Protein AF-A0A2V0RLL7-F1 (afdb_monomer_lite)

Structure (mmCIF, N/CA/C/O backbone):
data_AF-A0A2V0RLL7-F1
#
_entry.id   AF-A0A2V0RLL7-F1
#
loop_
_atom_site.group_PDB
_atom_site.id
_atom_site.type_symbol
_atom_site.label_atom_id
_atom_site.label_alt_id
_atom_site.label_comp_id
_atom_site.label_asym_id
_atom_site.label_entity_id
_atom_site.label_seq_id
_atom_site.pdbx_PDB_ins_code
_atom_site.Cartn_x
_atom_site.Cartn_y
_atom_site.Cartn_z
_atom_site.occupancy
_atom_site.B_iso_or_equiv
_atom_site.auth_seq_id
_atom_site.auth_comp_id
_atom_site.auth_asym_id
_atom_site.auth_atom_id
_atom_site.pdbx_PDB_model_num
ATOM 1 N N . MET A 1 1 ? -3.497 -14.814 11.279 1.00 53.84 1 MET A N 1
ATOM 2 C CA . MET A 1 1 ? -4.290 -13.623 11.667 1.00 53.84 1 MET A CA 1
ATOM 3 C C . MET A 1 1 ? -3.540 -12.375 11.233 1.00 53.84 1 MET A C 1
ATOM 5 O O . MET A 1 1 ? -2.336 -12.323 11.451 1.00 53.84 1 MET A O 1
ATOM 9 N N . THR A 1 2 ? -4.221 -11.408 10.620 1.00 63.06 2 THR A N 1
ATOM 10 C CA . THR A 1 2 ? -3.620 -10.145 10.153 1.00 63.06 2 THR A CA 1
ATOM 11 C C . THR A 1 2 ? -3.316 -9.214 11.330 1.00 63.06 2 THR A C 1
ATOM 13 O O . THR A 1 2 ? -4.153 -9.037 12.217 1.00 63.06 2 THR A O 1
ATOM 16 N N . ASN A 1 3 ? -2.119 -8.620 11.358 1.00 80.31 3 ASN A N 1
ATOM 17 C CA . ASN A 1 3 ? -1.696 -7.689 12.407 1.00 80.31 3 ASN A CA 1
ATOM 18 C C . ASN A 1 3 ? -2.098 -6.240 12.067 1.00 80.31 3 ASN A C 1
ATOM 20 O O . ASN A 1 3 ? -1.246 -5.412 11.755 1.00 80.31 3 ASN A O 1
ATOM 24 N N . PHE A 1 4 ? -3.396 -5.933 12.137 1.00 81.12 4 PHE A N 1
ATOM 25 C CA . PHE A 1 4 ? -3.927 -4.599 11.811 1.00 81.12 4 PHE A CA 1
ATOM 26 C C . PHE A 1 4 ? -3.317 -3.469 12.649 1.00 81.12 4 PHE A C 1
ATOM 28 O O . PHE A 1 4 ? -3.113 -2.369 12.148 1.00 81.12 4 PHE A O 1
ATOM 35 N N . VAL A 1 5 ? -2.976 -3.749 13.911 1.00 83.06 5 VAL A N 1
ATOM 36 C CA . VAL A 1 5 ? -2.358 -2.763 14.809 1.00 83.06 5 VAL A CA 1
ATOM 37 C C . VAL A 1 5 ? -0.981 -2.351 14.294 1.00 83.06 5 VAL A C 1
ATOM 39 O O . VAL A 1 5 ? -0.714 -1.161 14.168 1.00 83.06 5 VAL A O 1
ATOM 42 N N . GLY A 1 6 ? -0.128 -3.328 13.970 1.00 76.44 6 GLY A N 1
ATOM 43 C CA . GLY A 1 6 ? 1.210 -3.053 13.446 1.00 76.44 6 GLY A CA 1
ATOM 44 C C . GLY A 1 6 ? 1.165 -2.317 12.108 1.00 76.44 6 GLY A C 1
ATOM 45 O O . GLY A 1 6 ? 1.865 -1.327 11.942 1.00 76.44 6 GLY A O 1
ATOM 46 N N . LEU A 1 7 ? 0.289 -2.749 11.192 1.00 77.25 7 LEU A N 1
ATOM 47 C CA . LEU A 1 7 ? 0.137 -2.118 9.875 1.00 77.25 7 LEU A CA 1
ATOM 48 C C . LEU A 1 7 ? -0.295 -0.651 9.986 1.00 77.25 7 LEU A C 1
ATOM 50 O O . LEU A 1 7 ? 0.333 0.221 9.389 1.00 77.25 7 LEU A O 1
ATOM 54 N N . PHE A 1 8 ? -1.310 -0.362 10.803 1.00 85.88 8 PHE A N 1
ATOM 55 C CA . PHE A 1 8 ? -1.750 1.008 11.061 1.00 85.88 8 PHE A CA 1
ATOM 56 C C . PHE A 1 8 ? -0.630 1.868 11.667 1.00 85.88 8 PHE A C 1
ATOM 58 O O . PHE A 1 8 ? -0.366 2.969 11.189 1.00 85.88 8 PHE A O 1
ATOM 65 N N . GLN A 1 9 ? 0.085 1.356 12.675 1.00 82.94 9 GLN A N 1
ATOM 66 C CA . GLN A 1 9 ? 1.184 2.089 13.311 1.00 82.94 9 GLN A CA 1
ATOM 67 C C . GLN A 1 9 ? 2.320 2.400 12.332 1.00 82.94 9 GLN A C 1
ATOM 69 O O . GLN A 1 9 ? 2.838 3.518 12.335 1.00 82.94 9 GLN A O 1
ATOM 74 N N . SER A 1 10 ? 2.681 1.447 11.470 1.00 75.06 10 SER A N 1
ATOM 75 C CA . SER A 1 10 ? 3.665 1.665 10.408 1.00 75.06 10 SER A CA 1
ATOM 76 C C . SER A 1 10 ? 3.210 2.750 9.430 1.00 75.06 10 SER A C 1
ATOM 78 O O . SER A 1 10 ? 3.996 3.638 9.110 1.00 75.06 10 SER A O 1
ATOM 80 N N . GLN A 1 11 ? 1.941 2.738 9.011 1.00 75.50 11 GLN A N 1
ATOM 81 C CA . GLN A 1 11 ? 1.378 3.767 8.129 1.00 75.50 11 GLN A CA 1
ATOM 82 C C . GLN A 1 11 ? 1.409 5.158 8.772 1.00 75.50 11 GLN A C 1
ATOM 84 O O . GLN A 1 11 ? 1.848 6.122 8.142 1.00 75.50 11 GLN A O 1
ATOM 89 N N . CYS A 1 12 ? 1.016 5.266 10.042 1.00 82.19 12 CYS A N 1
ATOM 90 C CA . CYS A 1 12 ? 1.095 6.524 10.776 1.00 82.19 12 CYS A CA 1
ATOM 91 C C . CYS A 1 12 ? 2.535 7.025 10.923 1.00 82.19 12 CYS A C 1
ATOM 93 O O . CYS A 1 12 ? 2.778 8.218 10.766 1.00 82.19 12 CYS A O 1
ATOM 95 N N . MET A 1 13 ? 3.495 6.133 11.184 1.00 77.75 13 MET A N 1
ATOM 96 C CA . MET A 1 13 ? 4.908 6.497 11.306 1.00 77.75 13 MET A CA 1
ATOM 97 C C . MET A 1 13 ? 5.474 7.032 9.986 1.00 77.75 13 MET A C 1
ATOM 99 O O . MET A 1 13 ? 6.069 8.107 9.974 1.00 77.75 13 MET A O 1
ATOM 103 N N . LEU A 1 14 ? 5.248 6.319 8.877 1.00 66.31 14 LEU A N 1
ATOM 104 C CA . LEU A 1 14 ? 5.728 6.712 7.548 1.00 66.31 14 LEU A CA 1
ATOM 105 C C . LEU A 1 14 ? 5.193 8.086 7.129 1.00 66.31 14 LEU A C 1
ATOM 107 O O . LEU A 1 14 ? 5.932 8.909 6.595 1.00 66.31 14 LEU A O 1
ATOM 111 N N . LYS A 1 15 ? 3.917 8.348 7.420 1.00 69.50 15 LYS A N 1
ATOM 112 C CA . LYS A 1 15 ? 3.223 9.587 7.040 1.00 69.50 15 LYS A CA 1
ATOM 113 C C . LYS A 1 15 ? 3.299 10.687 8.095 1.00 69.50 15 LYS A C 1
ATOM 115 O O . LYS A 1 15 ? 2.703 11.742 7.909 1.00 69.50 15 LYS A O 1
ATOM 120 N N . LYS A 1 16 ? 4.007 10.450 9.206 1.00 80.00 16 LYS A N 1
ATOM 121 C CA . LYS A 1 16 ? 4.083 11.364 10.359 1.00 80.00 16 LYS A CA 1
ATOM 122 C C . LYS A 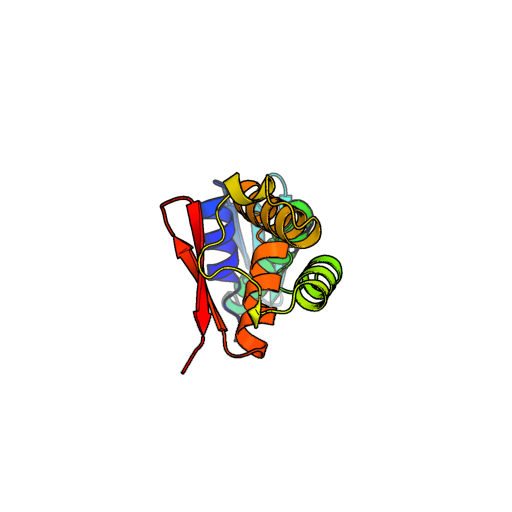1 16 ? 2.697 11.772 10.891 1.00 80.00 16 LYS A C 1
ATOM 124 O O . LYS A 1 16 ? 2.496 12.900 11.332 1.00 80.00 16 LYS A O 1
ATOM 129 N N . ILE A 1 17 ? 1.741 10.843 10.865 1.00 84.25 17 ILE A N 1
ATOM 130 C CA . ILE A 1 17 ? 0.379 11.045 11.366 1.00 84.25 17 ILE A CA 1
ATOM 131 C C . ILE A 1 17 ? 0.360 10.762 12.868 1.00 84.25 17 ILE A C 1
ATOM 133 O O . ILE A 1 17 ? 0.594 9.633 13.316 1.00 84.25 17 ILE A O 1
ATOM 137 N N . ALA A 1 18 ? 0.034 11.787 13.651 1.00 88.94 18 ALA A N 1
ATOM 138 C CA . ALA A 1 18 ? -0.277 11.612 15.060 1.00 88.94 18 ALA A CA 1
ATOM 139 C C . ALA A 1 18 ? -1.591 10.835 15.207 1.00 88.94 18 ALA A C 1
ATOM 141 O O . ALA A 1 18 ? -2.567 11.103 14.503 1.00 88.94 18 ALA A O 1
ATOM 142 N N . HIS A 1 19 ? -1.611 9.878 16.131 1.00 93.25 19 HIS A N 1
ATOM 143 C CA . HIS A 1 19 ? -2.804 9.103 16.441 1.00 93.25 19 HIS A CA 1
ATOM 144 C C . HIS A 1 19 ? -2.942 8.887 17.946 1.00 93.25 19 HIS A C 1
ATOM 146 O O . HIS A 1 19 ? -1.950 8.824 18.677 1.00 93.25 19 HIS A O 1
ATOM 152 N N . LYS A 1 20 ? -4.182 8.749 18.411 1.00 95.50 20 LYS A N 1
ATOM 153 C CA . LYS A 1 20 ? -4.520 8.496 19.811 1.00 95.50 20 LYS A CA 1
ATOM 154 C C . LYS A 1 20 ? -5.626 7.457 19.883 1.00 95.50 20 LYS A C 1
ATOM 156 O O . LYS A 1 20 ? -6.564 7.503 19.102 1.00 95.50 20 LYS A O 1
ATOM 161 N N . ILE A 1 21 ? -5.520 6.531 20.832 1.00 95.50 21 ILE A N 1
ATOM 162 C CA . ILE A 1 21 ? -6.573 5.556 21.114 1.00 95.50 21 ILE A CA 1
ATOM 163 C C . ILE A 1 21 ? -7.075 5.705 22.544 1.00 95.50 21 ILE A C 1
ATOM 165 O O . ILE A 1 21 ? -6.284 5.820 23.482 1.00 95.50 21 ILE A O 1
ATOM 169 N N . ILE A 1 22 ? -8.393 5.672 22.704 1.00 96.50 22 ILE A N 1
ATOM 170 C CA . ILE A 1 22 ? -9.098 5.739 23.982 1.00 96.50 22 ILE A CA 1
ATOM 171 C C . ILE A 1 22 ? -9.967 4.487 24.108 1.00 96.50 22 ILE A C 1
ATOM 173 O O . ILE A 1 22 ? -10.476 3.972 23.113 1.00 96.50 22 ILE A O 1
ATOM 177 N N . TYR A 1 23 ? -10.098 3.973 25.330 1.00 96.50 23 TYR A N 1
ATOM 178 C CA . TYR A 1 23 ? -10.944 2.823 25.628 1.00 96.50 23 TYR A CA 1
ATOM 179 C C . TYR A 1 23 ? -11.970 3.192 26.684 1.00 96.50 23 TYR A C 1
ATOM 181 O O . TYR A 1 23 ? -11.611 3.745 27.721 1.00 96.50 23 TYR A O 1
ATOM 189 N N . GLU A 1 24 ? -13.208 2.796 26.444 1.00 96.12 24 GLU A N 1
ATOM 190 C CA . GLU A 1 24 ? -14.339 2.997 27.342 1.00 96.12 24 GLU A CA 1
ATOM 191 C C . GLU A 1 24 ? -14.995 1.639 27.608 1.00 96.12 24 GLU A C 1
ATOM 193 O O . GLU A 1 24 ? -15.096 0.798 26.710 1.00 96.12 24 GLU A O 1
ATOM 198 N N . GLN A 1 25 ? -15.406 1.393 28.851 1.00 94.69 25 GLN A N 1
ATOM 199 C CA . GLN A 1 25 ? -16.171 0.197 29.195 1.00 94.69 25 GLN A CA 1
ATOM 200 C C . GLN A 1 25 ? -17.653 0.462 28.916 1.00 94.69 25 GLN A C 1
ATOM 202 O O . GLN A 1 25 ? -18.192 1.479 29.347 1.00 94.69 25 GLN A O 1
ATOM 207 N N . THR A 1 26 ? -18.303 -0.442 28.190 1.00 93.12 26 THR A N 1
ATOM 208 C CA . THR A 1 26 ? -19.733 -0.368 27.862 1.00 93.12 26 THR A CA 1
ATOM 209 C C . THR A 1 26 ? -20.500 -1.458 28.609 1.00 93.12 26 THR A C 1
ATOM 211 O O . THR A 1 26 ? -19.905 -2.361 29.197 1.00 93.12 26 THR A O 1
ATOM 214 N N . ALA A 1 27 ? -21.835 -1.407 28.573 1.00 89.06 27 ALA A N 1
ATOM 215 C CA . ALA A 1 27 ? -22.688 -2.398 29.239 1.00 89.06 27 ALA A CA 1
ATOM 216 C C . ALA A 1 27 ? -22.436 -3.846 28.768 1.00 89.06 27 ALA A C 1
ATOM 218 O O . ALA A 1 27 ? -22.685 -4.790 29.511 1.00 89.06 27 ALA A O 1
ATOM 219 N N . VAL A 1 28 ? -21.933 -4.019 27.541 1.00 86.94 28 VAL A N 1
ATOM 220 C CA . VAL A 1 28 ? -21.747 -5.322 26.881 1.00 86.9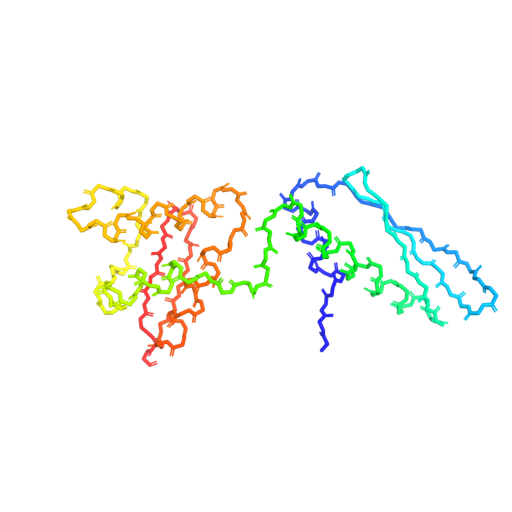4 28 VAL A CA 1
ATOM 221 C C . VAL A 1 28 ? -20.286 -5.619 26.512 1.00 86.94 28 VAL A C 1
ATOM 223 O O . VAL A 1 28 ? -20.004 -6.641 25.886 1.00 86.94 28 VAL A O 1
ATOM 226 N N . GLY A 1 29 ? -19.337 -4.753 26.888 1.00 93.69 29 GLY A N 1
ATOM 227 C CA . GLY A 1 29 ? -17.924 -4.952 26.569 1.00 93.69 29 GLY A CA 1
ATOM 228 C C . GLY A 1 29 ? -17.080 -3.681 26.628 1.00 93.69 29 GLY A C 1
ATOM 229 O O . GLY A 1 29 ? -17.060 -2.967 27.628 1.00 93.69 29 GLY A O 1
ATOM 230 N N . PHE A 1 30 ? -16.325 -3.435 25.559 1.00 96.69 30 PHE A N 1
ATOM 231 C CA . PHE A 1 30 ? -15.399 -2.316 25.423 1.00 96.69 30 PHE A CA 1
ATOM 232 C C . PHE A 1 30 ? -15.606 -1.607 24.090 1.00 96.69 30 PHE A C 1
ATOM 234 O O . PHE A 1 30 ? -15.672 -2.251 23.040 1.00 96.69 30 PHE A O 1
ATOM 241 N N . LYS A 1 31 ? -15.599 -0.277 24.134 1.00 97.00 31 LYS A N 1
ATOM 242 C CA . LYS A 1 31 ? -15.486 0.596 22.970 1.00 97.00 31 LYS A CA 1
ATOM 243 C C . LYS A 1 31 ? -14.053 1.100 22.867 1.00 97.00 31 LYS A C 1
ATOM 245 O O . LYS A 1 31 ? -13.469 1.538 23.857 1.00 97.00 31 LYS A O 1
ATOM 250 N N . ALA A 1 32 ? -13.473 1.012 21.679 1.00 97.69 32 ALA A N 1
ATOM 251 C CA . ALA A 1 32 ? -12.198 1.633 21.359 1.00 97.69 32 ALA A CA 1
ATOM 252 C C . ALA A 1 32 ? -12.441 2.747 20.341 1.00 97.69 32 ALA A C 1
ATOM 254 O O . ALA A 1 32 ? -13.044 2.489 19.301 1.00 97.69 32 ALA A O 1
ATOM 255 N N . THR A 1 33 ? -11.954 3.948 20.633 1.00 97.56 33 THR A N 1
ATOM 256 C CA . THR A 1 33 ? -12.030 5.124 19.758 1.00 97.56 33 THR A CA 1
ATOM 257 C C . THR A 1 33 ? -10.617 5.508 19.350 1.00 97.56 33 THR A C 1
ATOM 259 O O . THR A 1 33 ? -9.745 5.605 20.213 1.00 97.56 33 THR A O 1
ATOM 262 N N . LEU A 1 34 ? -10.370 5.678 18.055 1.00 97.00 34 LEU A N 1
ATOM 263 C CA . LEU A 1 34 ? -9.065 5.998 17.494 1.00 97.00 34 LEU A CA 1
ATOM 264 C C . LEU A 1 34 ? -9.152 7.281 16.663 1.00 97.00 34 LEU A C 1
ATOM 266 O O . LEU A 1 34 ? -9.854 7.328 15.654 1.00 97.00 34 LEU A O 1
ATOM 270 N N . ASP A 1 35 ? -8.422 8.298 17.113 1.00 95.12 35 ASP A N 1
ATOM 271 C CA . ASP A 1 35 ? -8.292 9.605 16.476 1.00 95.12 35 ASP A CA 1
ATOM 272 C C . ASP A 1 35 ? -6.989 9.652 15.678 1.00 95.12 35 ASP A C 1
ATOM 274 O O . ASP A 1 35 ? -5.929 9.315 16.213 1.00 95.12 35 ASP A O 1
ATOM 278 N N . PHE A 1 36 ? -7.040 10.065 14.415 1.00 91.62 36 PHE A N 1
ATOM 279 C CA . PHE A 1 36 ? -5.873 10.196 13.538 1.00 91.62 36 PHE A CA 1
ATOM 280 C C . PHE A 1 36 ? -6.202 11.115 12.360 1.00 91.62 36 PHE A C 1
ATOM 282 O O . PHE A 1 36 ? -7.315 11.076 11.861 1.00 91.62 36 PHE A O 1
ATOM 289 N N . ASN A 1 37 ? -5.250 11.926 11.887 1.00 84.00 37 ASN A N 1
ATOM 290 C CA . ASN A 1 37 ? -5.412 12.741 10.667 1.00 84.00 37 ASN A CA 1
ATOM 291 C C . ASN A 1 37 ? -6.725 13.567 10.596 1.00 84.00 37 ASN A C 1
ATOM 293 O O . ASN A 1 37 ? -7.386 13.601 9.564 1.00 84.00 37 ASN A O 1
ATOM 297 N N . SER A 1 38 ? -7.138 14.194 11.705 1.00 84.00 38 SER A N 1
ATOM 298 C CA . SER A 1 38 ? -8.430 14.907 11.829 1.00 84.00 38 SER A CA 1
ATOM 299 C C . SER A 1 38 ? -9.683 14.032 11.644 1.00 84.00 38 SER A C 1
ATOM 301 O O . SER A 1 38 ? -10.780 14.550 11.447 1.00 84.00 38 SER A O 1
ATOM 303 N N . GLN A 1 39 ? -9.533 12.714 11.745 1.00 86.50 39 GLN A N 1
ATOM 304 C CA . GLN A 1 39 ? -10.599 11.723 11.711 1.00 86.50 39 GLN A CA 1
ATOM 305 C C . GLN A 1 39 ? -10.730 11.013 13.047 1.00 86.50 39 GLN A C 1
ATOM 307 O O . GLN A 1 39 ? -9.780 10.918 13.827 1.00 86.50 39 GLN A O 1
ATOM 312 N N . GLN A 1 40 ? -11.914 10.452 13.261 1.00 93.88 40 GLN A N 1
ATOM 313 C CA . GLN A 1 40 ? -12.214 9.607 14.399 1.00 93.88 40 GLN A CA 1
ATOM 314 C C . GLN A 1 40 ? -12.976 8.376 13.920 1.00 93.88 40 GLN A C 1
ATOM 316 O O . GLN A 1 40 ? -13.973 8.484 13.207 1.00 93.88 40 GLN A O 1
ATOM 321 N N . VAL A 1 41 ? -12.534 7.202 14.359 1.00 95.69 41 VAL A N 1
ATOM 322 C CA . VAL A 1 41 ? -13.271 5.945 14.192 1.00 95.69 41 VAL A CA 1
ATOM 323 C C . VAL A 1 41 ? -13.423 5.240 15.519 1.00 95.69 41 VAL A C 1
ATOM 325 O O . VAL A 1 41 ? -12.607 5.398 16.424 1.00 95.69 41 VAL A O 1
ATOM 328 N N . TRP A 1 42 ? -14.457 4.420 15.636 1.00 96.69 42 TRP A N 1
ATOM 329 C CA . TRP A 1 42 ? -14.695 3.643 16.840 1.00 96.69 42 TRP A CA 1
ATOM 330 C C . TRP A 1 42 ? -15.193 2.241 16.507 1.00 96.69 42 TRP A C 1
ATOM 332 O O . TRP A 1 42 ? -15.777 2.001 15.452 1.00 96.69 42 TRP A O 1
ATOM 342 N N . ALA A 1 43 ? -14.935 1.301 17.412 1.00 96.75 43 ALA A N 1
ATOM 343 C CA . ALA A 1 43 ? -15.443 -0.061 17.323 1.00 96.75 43 ALA A CA 1
ATOM 344 C C . ALA A 1 43 ? -15.723 -0.643 18.708 1.00 96.75 43 ALA A C 1
ATOM 346 O O . ALA A 1 43 ? -15.001 -0.368 19.669 1.00 96.75 43 ALA A O 1
ATOM 347 N N . GLU A 1 44 ? -16.732 -1.510 18.782 1.00 96.31 44 GLU A N 1
ATOM 348 C CA . GLU A 1 44 ? -17.117 -2.212 20.005 1.00 96.31 44 GLU A CA 1
ATOM 349 C C . GLU A 1 44 ? -16.876 -3.725 19.904 1.00 96.31 44 GLU A C 1
ATOM 351 O O . GLU A 1 44 ? -17.001 -4.352 18.840 1.00 96.31 44 GLU A O 1
ATOM 356 N N . ALA A 1 45 ? -16.501 -4.326 21.033 1.00 95.75 45 ALA A N 1
ATOM 357 C CA . ALA A 1 45 ? -16.385 -5.772 21.182 1.00 95.75 45 ALA A CA 1
ATOM 358 C C . ALA A 1 45 ? -16.500 -6.204 22.648 1.00 95.75 45 ALA A C 1
ATOM 360 O O . ALA A 1 45 ? -16.284 -5.411 23.560 1.00 95.75 45 ALA A O 1
ATOM 361 N N . SER A 1 46 ? -16.739 -7.495 22.875 1.00 94.75 46 SER A N 1
ATOM 362 C CA . SER A 1 46 ? -16.795 -8.095 24.216 1.00 94.75 46 SER A CA 1
ATOM 363 C C . SER A 1 46 ? -15.460 -8.027 24.969 1.00 94.75 46 SER A C 1
ATOM 365 O O . SER A 1 46 ? -15.436 -8.049 26.196 1.00 94.75 46 SER A O 1
ATOM 367 N N . THR A 1 47 ? -14.333 -7.914 24.256 1.00 95.06 47 THR A N 1
ATOM 368 C CA . THR A 1 47 ? -12.998 -7.809 24.859 1.00 95.06 47 THR A CA 1
ATOM 369 C C . THR A 1 47 ? -12.247 -6.574 24.373 1.00 95.06 47 THR A C 1
ATOM 371 O O . THR A 1 47 ? -12.294 -6.209 23.196 1.00 95.06 47 THR A O 1
ATOM 374 N N . LYS A 1 48 ? -11.448 -5.974 25.265 1.00 93.94 48 LYS A N 1
ATOM 375 C CA . LYS A 1 48 ? -10.578 -4.831 24.939 1.00 93.94 48 LYS A CA 1
ATOM 376 C C . LYS A 1 48 ? -9.627 -5.131 23.774 1.00 93.94 48 LYS A C 1
ATOM 378 O O . LYS A 1 48 ? -9.375 -4.268 22.934 1.00 93.94 48 LYS A O 1
ATOM 383 N N . ARG A 1 49 ? -9.115 -6.367 23.698 1.00 93.50 49 ARG A N 1
ATOM 384 C CA . ARG A 1 49 ? -8.230 -6.828 22.615 1.00 93.50 49 ARG A CA 1
ATOM 385 C C . ARG A 1 49 ? -8.938 -6.814 21.263 1.00 93.50 49 ARG A C 1
ATOM 387 O O . ARG A 1 49 ? -8.338 -6.417 20.266 1.00 93.50 49 ARG A O 1
ATOM 394 N N . GLU A 1 50 ? -10.190 -7.248 21.220 1.00 93.50 50 GLU A N 1
ATOM 395 C CA . GLU A 1 50 ? -10.952 -7.305 19.979 1.00 93.50 50 GLU A CA 1
ATOM 396 C C . GLU A 1 50 ? -11.451 -5.927 19.538 1.00 93.50 50 GLU A C 1
ATOM 398 O O . GLU A 1 50 ? -11.339 -5.606 18.356 1.00 93.50 50 GLU A O 1
ATOM 403 N N . ALA A 1 51 ? -11.874 -5.077 20.479 1.00 95.12 51 ALA A N 1
ATOM 404 C CA . ALA A 1 51 ? -12.214 -3.682 20.197 1.00 95.12 51 ALA A CA 1
ATOM 405 C C . ALA A 1 51 ? -11.003 -2.942 19.604 1.00 95.12 51 ALA A C 1
ATOM 407 O O . ALA A 1 51 ? -11.115 -2.291 18.566 1.00 95.12 51 ALA A O 1
ATOM 408 N N . LYS A 1 52 ? -9.807 -3.150 20.186 1.00 95.19 52 LYS A N 1
ATOM 409 C CA . LYS A 1 52 ? -8.540 -2.644 19.634 1.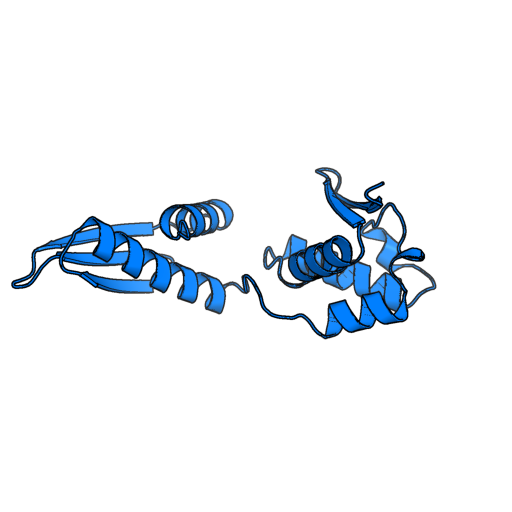00 95.19 52 LYS A CA 1
ATOM 410 C C . LYS A 1 52 ? -8.310 -3.128 18.203 1.00 95.19 52 LYS A C 1
ATOM 412 O O . LYS A 1 52 ? -7.955 -2.325 17.347 1.00 95.19 52 LYS A O 1
ATOM 417 N N . ARG A 1 53 ? -8.468 -4.429 17.937 1.00 93.50 53 ARG A N 1
ATOM 418 C CA . ARG A 1 53 ? -8.249 -4.991 16.595 1.00 93.50 53 ARG A CA 1
ATOM 419 C C . ARG A 1 53 ? -9.188 -4.345 15.572 1.00 93.50 53 ARG A C 1
ATOM 421 O O . ARG A 1 53 ? -8.703 -3.858 14.560 1.00 93.50 53 ARG A O 1
ATOM 428 N N . LYS A 1 54 ? -10.492 -4.313 15.867 1.00 94.38 54 LYS A N 1
ATOM 429 C CA . LYS A 1 54 ? -11.527 -3.784 14.966 1.00 94.38 54 LYS A CA 1
ATOM 430 C C . LYS A 1 54 ? -11.351 -2.293 14.679 1.00 94.38 54 LYS A C 1
ATOM 432 O O . LYS A 1 54 ? -11.461 -1.885 13.531 1.00 94.38 54 LYS A O 1
ATOM 437 N N . VAL A 1 55 ? -11.030 -1.479 15.689 1.00 96.19 55 VAL A N 1
ATOM 438 C CA . VAL A 1 55 ? -10.849 -0.035 15.462 1.00 96.19 55 VAL A CA 1
ATOM 439 C C . VAL A 1 55 ? -9.628 0.257 14.581 1.00 96.19 55 VAL A C 1
ATOM 441 O O . VAL A 1 55 ? -9.696 1.132 13.727 1.00 96.19 55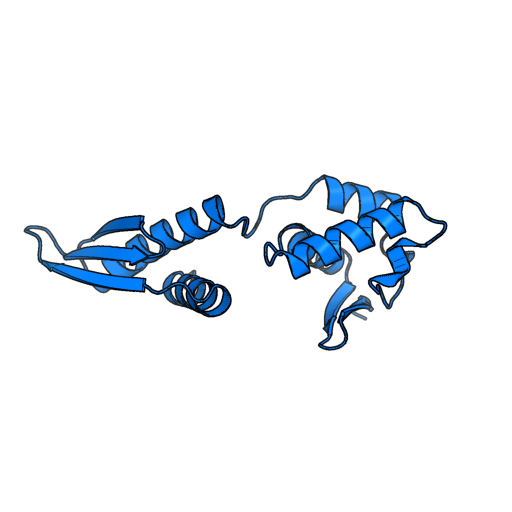 VAL A O 1
ATOM 444 N N . HIS A 1 56 ? -8.536 -0.510 14.718 1.00 93.06 56 HIS A N 1
ATOM 445 C CA . HIS A 1 56 ? -7.363 -0.364 13.844 1.00 93.06 56 HIS A CA 1
ATOM 446 C C . HIS A 1 56 ? -7.630 -0.871 12.427 1.00 93.06 56 HIS A C 1
ATOM 448 O O . HIS A 1 56 ? -7.082 -0.320 11.484 1.00 93.06 56 HIS A O 1
ATOM 454 N N . GLU A 1 57 ? -8.459 -1.901 12.265 1.00 90.69 57 GLU A N 1
ATOM 455 C CA . GLU A 1 57 ? -8.907 -2.369 10.951 1.00 90.69 57 GLU A CA 1
ATOM 456 C C . GLU A 1 57 ? -9.707 -1.281 10.217 1.00 90.69 57 GLU A C 1
ATOM 458 O O . GLU A 1 57 ? -9.389 -0.964 9.073 1.00 90.69 57 GLU A O 1
ATOM 463 N N . LEU A 1 58 ? -10.664 -0.635 10.898 1.00 90.94 58 LEU A N 1
ATOM 464 C CA . LEU A 1 58 ? -11.428 0.493 10.346 1.00 90.94 58 LEU A CA 1
ATOM 465 C C . LEU A 1 58 ? -10.537 1.702 10.031 1.00 90.94 58 LEU A C 1
ATOM 467 O O . LEU A 1 58 ? -10.633 2.277 8.950 1.00 90.94 58 LEU A O 1
ATOM 471 N N . ALA A 1 59 ? -9.647 2.070 10.954 1.00 90.25 59 ALA A N 1
ATOM 472 C CA . ALA A 1 59 ? -8.731 3.191 10.763 1.00 90.25 59 ALA A CA 1
ATOM 473 C C . ALA A 1 59 ? -7.755 2.948 9.608 1.00 90.25 59 ALA A C 1
ATOM 475 O O . ALA A 1 59 ? -7.479 3.848 8.818 1.00 90.25 59 ALA A O 1
ATOM 476 N N . LEU A 1 60 ? -7.251 1.716 9.488 1.00 83.00 60 LEU A N 1
ATOM 477 C CA . LEU A 1 60 ? -6.401 1.321 8.376 1.00 83.00 60 LEU A CA 1
ATOM 478 C C . LEU A 1 60 ? -7.175 1.403 7.062 1.00 83.00 60 LEU A C 1
ATOM 480 O O . LEU A 1 60 ? -6.646 1.971 6.121 1.00 83.00 60 LEU A O 1
ATOM 484 N N . ALA A 1 61 ? -8.417 0.916 7.000 1.00 81.31 61 ALA A N 1
ATOM 485 C CA . ALA A 1 61 ? -9.243 1.016 5.796 1.00 81.31 61 ALA A CA 1
ATOM 486 C C . ALA A 1 61 ? -9.463 2.476 5.352 1.00 81.31 61 ALA A C 1
ATOM 488 O O . ALA A 1 61 ? -9.400 2.769 4.160 1.00 81.31 61 ALA A O 1
ATOM 489 N N . LEU A 1 62 ? -9.655 3.404 6.294 1.00 80.75 62 LEU A N 1
ATOM 490 C CA . LEU A 1 62 ? -9.760 4.834 5.986 1.00 80.75 62 LEU A CA 1
ATOM 491 C C . LEU A 1 62 ? -8.436 5.438 5.516 1.00 80.75 62 LEU A C 1
ATOM 493 O O . LEU A 1 62 ? -8.415 6.106 4.486 1.00 80.75 62 LEU A O 1
ATOM 497 N N . LEU A 1 63 ? -7.320 5.150 6.196 1.00 74.00 63 LEU A N 1
ATOM 498 C CA . LEU A 1 63 ? -5.996 5.572 5.725 1.00 74.00 63 LEU A CA 1
ATOM 499 C C . LEU A 1 63 ? -5.715 5.033 4.320 1.00 74.00 63 LEU A C 1
ATOM 501 O O . LEU A 1 63 ? -5.239 5.764 3.458 1.00 74.00 63 LEU A O 1
ATOM 505 N N . VAL A 1 64 ? -6.030 3.766 4.076 1.00 63.66 64 VAL A N 1
ATOM 506 C CA . VAL A 1 64 ? -5.895 3.101 2.778 1.00 63.66 64 VAL A CA 1
ATOM 507 C C . VAL A 1 64 ? -6.697 3.837 1.699 1.00 63.66 64 VAL A C 1
ATOM 509 O O . VAL A 1 64 ? -6.149 4.088 0.623 1.00 63.66 64 VAL A O 1
ATOM 512 N N . ASN A 1 65 ? -7.930 4.252 2.008 1.00 55.53 65 ASN A N 1
ATOM 513 C CA . ASN A 1 65 ? -8.826 4.944 1.078 1.00 55.53 65 ASN A CA 1
ATOM 514 C C . ASN A 1 65 ? -8.476 6.426 0.845 1.00 55.53 65 ASN A C 1
ATOM 516 O O . ASN A 1 65 ? -8.643 6.905 -0.271 1.00 55.53 65 ASN A O 1
ATOM 520 N N . GLU A 1 66 ? -7.965 7.153 1.843 1.00 48.94 66 GLU A N 1
ATOM 521 C CA . GLU A 1 66 ? -7.635 8.586 1.709 1.00 48.94 66 GLU A CA 1
ATOM 522 C C . GLU A 1 66 ? -6.205 8.871 1.249 1.00 48.94 66 GLU A C 1
ATOM 524 O O . GLU A 1 66 ? -5.920 9.956 0.751 1.00 48.94 66 GLU A O 1
ATOM 529 N N . SER A 1 67 ? -5.287 7.915 1.409 1.00 45.72 67 SER A N 1
ATOM 530 C CA . SER A 1 67 ? -3.868 8.115 1.080 1.00 45.72 67 SER A CA 1
ATOM 531 C C . SER A 1 67 ? -3.316 7.124 0.054 1.00 45.72 67 SER A C 1
ATOM 533 O O . SER A 1 67 ? -2.102 6.997 -0.086 1.00 45.72 67 SER A O 1
ATOM 535 N N . GLY A 1 68 ? -4.198 6.446 -0.690 1.00 40.19 68 GLY A N 1
ATOM 536 C CA . GLY A 1 68 ? -3.829 5.677 -1.882 1.00 40.19 68 GLY A CA 1
ATOM 537 C C . GLY A 1 68 ? -3.020 4.412 -1.603 1.00 40.19 68 GLY A C 1
ATOM 538 O O . GLY A 1 68 ? -2.266 3.971 -2.465 1.00 40.19 68 GLY A O 1
ATOM 539 N N . TYR A 1 69 ? -3.161 3.811 -0.422 1.00 40.41 69 TYR A N 1
ATOM 540 C CA . TYR A 1 69 ? -2.519 2.532 -0.115 1.00 40.41 69 TYR A CA 1
ATOM 541 C C . TYR A 1 69 ? -3.519 1.406 -0.260 1.00 40.41 69 TYR A C 1
ATOM 543 O O . TYR A 1 69 ? -3.868 0.756 0.718 1.00 40.41 69 TYR A O 1
ATOM 551 N N . SER A 1 70 ? -3.980 1.124 -1.475 1.00 41.38 70 SER A N 1
ATOM 552 C CA . SER A 1 70 ? -4.651 -0.151 -1.666 1.00 41.38 70 SER A CA 1
ATOM 553 C C . SER A 1 70 ? -3.619 -1.277 -1.541 1.00 41.38 70 SER A C 1
ATOM 555 O O . SER A 1 70 ? -2.955 -1.664 -2.506 1.00 41.38 70 SER A O 1
ATOM 557 N N . GLU A 1 71 ? -3.485 -1.825 -0.338 1.00 45.78 71 GLU A N 1
ATOM 558 C CA . GLU A 1 71 ? -3.043 -3.198 -0.174 1.00 45.78 71 GLU A CA 1
ATOM 559 C C . GLU A 1 71 ? -4.044 -4.069 -0.956 1.00 45.78 71 GLU A C 1
ATOM 561 O O . GLU A 1 71 ? -5.168 -4.289 -0.514 1.00 45.78 71 GLU A O 1
ATOM 566 N N . ARG A 1 72 ? -3.615 -4.562 -2.129 1.00 46.38 72 ARG A N 1
ATOM 567 C CA . ARG A 1 72 ? -4.305 -5.540 -3.004 1.00 46.38 72 ARG A CA 1
ATOM 568 C C . ARG A 1 72 ? -5.365 -5.034 -3.990 1.00 46.38 72 ARG A C 1
ATOM 570 O O . ARG A 1 72 ? -6.301 -5.777 -4.284 1.00 46.38 72 ARG A O 1
ATOM 577 N N . SER A 1 73 ? -5.197 -3.868 -4.602 1.00 49.66 73 SER A N 1
ATOM 578 C CA . SER A 1 73 ? -5.915 -3.633 -5.864 1.00 49.66 73 SER A CA 1
ATOM 579 C C . SER A 1 73 ? -5.086 -4.164 -7.018 1.00 49.66 73 SER A C 1
ATOM 581 O O . SER A 1 73 ? -3.958 -3.715 -7.223 1.00 49.66 73 SER A O 1
ATOM 583 N N . HIS A 1 74 ? -5.662 -5.095 -7.781 1.00 60.44 74 HIS A N 1
ATOM 584 C CA . HIS A 1 74 ? -5.232 -5.349 -9.151 1.00 60.44 74 HIS A CA 1
ATOM 585 C C . HIS A 1 74 ? -4.974 -4.003 -9.833 1.00 60.44 74 HIS A C 1
ATOM 587 O O . HIS A 1 74 ? -5.844 -3.133 -9.814 1.00 60.44 74 HIS A O 1
ATOM 593 N N . CYS A 1 75 ? -3.785 -3.820 -10.404 1.00 74.12 75 CYS A N 1
ATOM 594 C CA . CYS A 1 75 ? -3.502 -2.702 -11.296 1.00 74.12 75 CYS A CA 1
ATOM 595 C C . CYS A 1 75 ? -3.460 -3.292 -12.712 1.00 74.12 75 CYS A C 1
ATOM 597 O O . CYS A 1 75 ? -2.411 -3.797 -13.132 1.00 74.12 75 CYS A O 1
ATOM 599 N N . PRO A 1 76 ? -4.601 -3.313 -13.439 1.00 80.75 76 PRO A N 1
ATOM 600 C CA . PRO A 1 76 ? -4.674 -3.933 -14.760 1.00 80.75 76 PRO A CA 1
ATOM 601 C C . PRO A 1 76 ? -3.705 -3.275 -15.737 1.00 80.75 76 PRO A C 1
ATOM 603 O O . PRO A 1 76 ? -3.163 -3.945 -16.606 1.00 80.75 76 PRO A O 1
ATOM 606 N N . HIS A 1 77 ? -3.442 -1.984 -15.542 1.00 86.81 77 HIS A N 1
ATOM 607 C CA . HIS A 1 77 ? -2.467 -1.228 -16.308 1.00 86.81 77 HIS A CA 1
ATOM 608 C C . HIS A 1 77 ? -1.042 -1.788 -16.151 1.00 86.81 77 HIS A C 1
ATOM 610 O O . HIS A 1 77 ? -0.434 -2.159 -17.149 1.00 86.81 77 HIS A O 1
ATOM 616 N N . ILE A 1 78 ? -0.551 -1.983 -14.917 1.00 91.44 78 ILE A N 1
ATOM 617 C CA . ILE A 1 78 ? 0.763 -2.614 -14.675 1.00 91.44 78 ILE A CA 1
ATOM 618 C C . ILE A 1 78 ? 0.803 -4.048 -15.205 1.00 91.44 78 ILE A C 1
ATOM 620 O O . ILE A 1 78 ? 1.810 -4.463 -15.770 1.00 91.44 78 ILE A O 1
ATOM 624 N N . THR A 1 79 ? -0.288 -4.802 -15.054 1.00 88.25 79 THR A N 1
ATOM 625 C CA . THR A 1 79 ? -0.375 -6.160 -15.615 1.00 88.25 79 THR A CA 1
ATOM 626 C C . THR A 1 79 ? -0.223 -6.1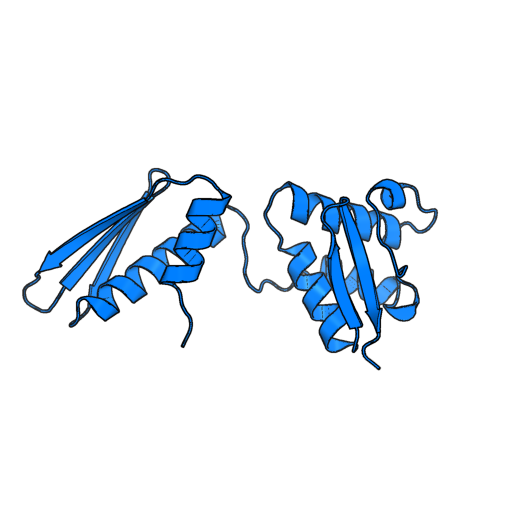28 -17.136 1.00 88.25 79 THR A C 1
ATOM 628 O O . THR A 1 79 ? 0.618 -6.838 -17.675 1.00 88.25 79 THR A O 1
ATOM 631 N N . SER A 1 80 ? -0.956 -5.239 -17.809 1.00 89.81 80 SER A N 1
ATOM 632 C CA . SER A 1 80 ? -0.912 -5.081 -19.266 1.00 89.81 80 SER A CA 1
ATOM 633 C C . SER A 1 80 ? 0.466 -4.629 -19.747 1.00 89.81 80 SER A C 1
ATOM 635 O O . SER A 1 80 ? 0.985 -5.194 -20.701 1.00 89.81 80 SER A O 1
ATOM 637 N N . LEU A 1 81 ? 1.100 -3.670 -19.063 1.00 92.44 81 LEU A N 1
ATOM 638 C CA . LEU A 1 81 ? 2.457 -3.223 -19.388 1.00 92.44 81 LEU A CA 1
ATOM 639 C C . LEU A 1 81 ? 3.468 -4.365 -19.279 1.00 92.44 81 LEU A C 1
ATOM 641 O O . LEU A 1 81 ? 4.240 -4.606 -20.202 1.00 92.44 81 LEU A O 1
ATOM 645 N N . VAL A 1 82 ? 3.439 -5.108 -18.173 1.00 92.00 82 VAL A N 1
ATOM 646 C CA . VAL A 1 82 ? 4.350 -6.239 -17.956 1.00 92.00 82 VAL A CA 1
ATOM 647 C C . VAL A 1 82 ? 4.097 -7.377 -18.951 1.00 92.00 82 VAL A C 1
ATOM 649 O O . VAL A 1 82 ? 5.036 -8.082 -19.324 1.00 92.00 82 VAL A O 1
ATOM 652 N N . ASP A 1 83 ? 2.856 -7.565 -19.394 1.00 91.94 83 ASP A N 1
ATOM 653 C CA . ASP A 1 83 ? 2.490 -8.558 -20.407 1.00 91.94 83 ASP A CA 1
ATOM 654 C C . ASP A 1 83 ? 2.944 -8.148 -21.806 1.00 91.94 83 ASP A C 1
ATOM 656 O O . ASP A 1 83 ? 3.496 -8.980 -22.524 1.00 91.94 83 ASP A O 1
ATOM 660 N N . ASN A 1 84 ? 2.795 -6.869 -22.153 1.00 92.50 84 ASN A N 1
ATOM 661 C CA . ASN A 1 84 ? 3.237 -6.309 -23.428 1.00 92.50 84 ASN A CA 1
ATOM 662 C C . ASN A 1 84 ? 4.763 -6.317 -23.566 1.00 92.50 84 ASN A C 1
ATOM 664 O O . ASN A 1 84 ? 5.279 -6.635 -24.634 1.00 92.50 84 ASN A O 1
ATOM 668 N N . ILE A 1 85 ? 5.486 -5.984 -22.493 1.00 92.69 85 ILE A N 1
ATOM 669 C CA . ILE A 1 85 ? 6.956 -6.032 -22.473 1.00 92.69 85 ILE A CA 1
ATOM 670 C C . ILE A 1 85 ? 7.427 -7.491 -22.436 1.00 92.69 85 ILE A 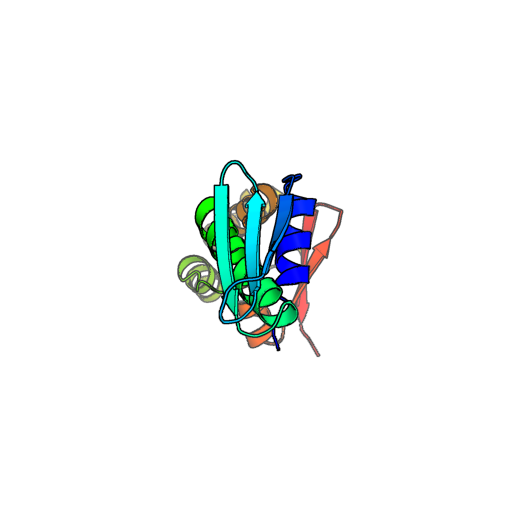C 1
ATOM 672 O O . ILE A 1 85 ? 8.368 -7.877 -23.127 1.00 92.69 85 ILE A O 1
ATOM 676 N N . GLY A 1 86 ? 6.764 -8.317 -21.625 1.00 91.12 86 GLY A N 1
ATOM 677 C CA . GLY A 1 86 ? 7.223 -9.647 -21.251 1.00 91.12 86 GLY A CA 1
ATOM 678 C C . GLY A 1 86 ? 8.290 -9.573 -20.158 1.00 91.12 86 GLY A C 1
ATOM 679 O O . GLY A 1 86 ? 9.311 -8.910 -20.298 1.00 91.12 86 GLY A O 1
ATOM 680 N N . VAL A 1 87 ? 8.092 -10.303 -19.056 1.00 89.94 87 VAL A N 1
ATOM 681 C CA . VAL A 1 87 ? 8.979 -10.218 -17.874 1.00 89.94 87 VAL A CA 1
ATOM 682 C C . VAL A 1 87 ? 10.445 -10.528 -18.178 1.00 89.94 87 VAL A C 1
ATOM 684 O O . VAL A 1 87 ? 11.325 -9.949 -17.552 1.00 89.94 87 VAL A O 1
ATOM 687 N N . ALA A 1 88 ? 10.718 -11.400 -19.149 1.00 87.75 88 ALA A N 1
ATOM 688 C CA . ALA A 1 88 ? 12.082 -11.720 -19.564 1.00 87.75 88 ALA A CA 1
ATOM 689 C C . ALA A 1 88 ? 12.809 -10.552 -20.258 1.00 87.75 88 ALA A C 1
ATOM 691 O O . ALA A 1 88 ? 14.034 -10.563 -20.308 1.00 87.75 88 ALA A O 1
ATOM 692 N N . ASN A 1 89 ? 12.066 -9.566 -20.768 1.00 90.12 89 ASN A N 1
ATOM 693 C CA . ASN A 1 89 ? 12.600 -8.400 -21.472 1.00 90.12 89 ASN A CA 1
ATOM 694 C C . ASN A 1 89 ? 12.685 -7.161 -20.572 1.00 90.12 89 ASN A C 1
ATOM 696 O O . ASN A 1 89 ? 13.187 -6.123 -20.998 1.00 90.12 89 ASN A O 1
ATOM 700 N N . ILE A 1 90 ? 12.198 -7.249 -19.330 1.00 91.31 90 ILE A N 1
ATOM 701 C CA . ILE A 1 90 ? 12.363 -6.171 -18.359 1.00 91.31 90 ILE A CA 1
ATOM 702 C C . ILE A 1 90 ? 13.834 -6.165 -17.910 1.00 91.31 90 ILE A C 1
ATOM 704 O O . ILE A 1 90 ? 14.337 -7.219 -17.511 1.00 91.31 90 ILE A O 1
ATOM 708 N N . PRO A 1 91 ? 14.527 -5.011 -17.948 1.00 90.62 91 PRO A N 1
ATOM 709 C CA . PRO A 1 91 ? 15.908 -4.908 -17.500 1.00 90.62 91 PRO A CA 1
ATOM 710 C C . PRO A 1 91 ? 16.081 -5.378 -16.056 1.00 90.62 91 PRO A C 1
ATOM 712 O O . PRO A 1 91 ? 15.234 -5.123 -15.203 1.00 90.62 91 PRO A O 1
ATOM 715 N N . GLU A 1 92 ? 17.229 -5.989 -15.764 1.00 91.00 92 GLU A N 1
ATOM 716 C CA . GLU A 1 92 ? 17.611 -6.382 -14.400 1.00 91.00 92 GLU A CA 1
ATOM 717 C C . GLU A 1 92 ? 17.653 -5.178 -13.442 1.00 91.00 92 GLU A C 1
ATOM 719 O O . GLU A 1 92 ? 17.364 -5.305 -12.252 1.00 91.00 92 GLU A O 1
ATOM 724 N N . TYR A 1 93 ? 17.946 -3.994 -13.985 1.00 89.88 93 TYR A N 1
ATOM 725 C CA . TYR A 1 93 ? 17.981 -2.731 -13.263 1.00 89.88 93 TYR A CA 1
ATOM 726 C C . TYR A 1 93 ? 17.042 -1.731 -13.928 1.00 89.88 93 TYR A C 1
ATOM 728 O O . TYR A 1 93 ? 17.330 -1.207 -15.005 1.00 89.88 93 TYR A O 1
ATOM 736 N N . LEU A 1 94 ? 15.926 -1.439 -13.266 1.00 89.81 94 LEU A N 1
ATOM 737 C CA . LEU A 1 94 ? 15.045 -0.347 -13.651 1.00 89.81 94 LEU A CA 1
ATOM 738 C C . LEU A 1 94 ? 15.451 0.904 -12.867 1.00 89.81 94 LEU A C 1
ATOM 740 O O . LEU A 1 94 ? 15.383 0.923 -11.638 1.00 89.81 94 LEU A O 1
ATOM 744 N N . ILE A 1 95 ? 15.875 1.952 -13.565 1.00 86.62 95 ILE A N 1
ATOM 745 C CA . ILE A 1 95 ? 16.257 3.242 -12.965 1.00 86.62 95 ILE A CA 1
ATOM 746 C C . ILE A 1 95 ? 15.312 4.351 -13.418 1.00 86.62 95 ILE A C 1
ATOM 748 O O . ILE A 1 95 ? 14.722 4.245 -14.491 1.00 86.62 95 ILE A O 1
ATOM 752 N N . LYS A 1 96 ? 15.194 5.439 -12.649 1.00 75.94 96 LYS A N 1
ATOM 753 C CA . LYS A 1 96 ? 14.306 6.562 -12.997 1.00 75.94 96 LYS A CA 1
ATOM 754 C C . LYS A 1 96 ? 14.647 7.205 -14.348 1.00 75.94 96 LYS A C 1
ATOM 756 O O . LYS A 1 96 ? 13.764 7.620 -15.074 1.00 75.94 96 LYS A O 1
ATOM 761 N N . SER A 1 97 ? 15.910 7.210 -14.771 1.00 68.81 97 SER A N 1
ATOM 762 C CA . SER A 1 97 ? 16.282 7.694 -16.112 1.00 68.81 97 SER A CA 1
ATOM 763 C C . SER A 1 97 ? 15.861 6.765 -17.265 1.00 68.81 97 SER A C 1
ATOM 765 O O . SER A 1 97 ? 15.982 7.159 -18.425 1.00 68.81 97 SER A O 1
ATOM 767 N N . SER A 1 98 ? 15.323 5.569 -16.977 1.00 61.53 98 SER A N 1
ATOM 768 C CA . SER A 1 98 ? 14.745 4.660 -17.989 1.00 61.53 98 SER A CA 1
ATOM 769 C C . SER A 1 98 ? 13.458 5.216 -18.613 1.00 61.53 98 SER A C 1
ATOM 771 O O . SER A 1 98 ? 12.989 4.689 -19.619 1.00 61.53 98 SER A O 1
ATOM 773 N N . GLU A 1 99 ? 12.925 6.315 -18.070 1.00 59.03 99 GLU A N 1
ATOM 774 C CA . GLU A 1 99 ? 11.854 7.121 -18.668 1.00 59.03 99 GLU A CA 1
ATOM 775 C C . GLU A 1 99 ? 12.208 7.604 -20.092 1.00 59.03 99 GLU A C 1
ATOM 777 O O . GLU A 1 99 ? 11.317 7.843 -20.902 1.00 59.03 99 GLU A O 1
ATOM 782 N N . ASN A 1 100 ? 13.497 7.656 -20.450 1.00 58.94 100 ASN A N 1
ATOM 783 C CA . ASN A 1 100 ? 13.966 8.025 -21.791 1.00 58.94 100 ASN A CA 1
ATOM 784 C C . ASN A 1 100 ? 14.227 6.823 -22.721 1.00 58.94 100 ASN A C 1
ATOM 786 O O . ASN A 1 100 ? 14.903 6.975 -23.741 1.00 58.94 100 ASN A O 1
ATOM 790 N N . SER A 1 101 ? 13.769 5.616 -22.372 1.00 64.00 101 SER A N 1
ATOM 791 C CA . SER A 1 101 ? 13.954 4.450 -23.244 1.00 64.00 101 SER A CA 1
ATOM 792 C C . SER A 1 101 ? 13.156 4.592 -24.550 1.00 64.00 101 SER A C 1
ATOM 794 O O . SER A 1 101 ? 12.075 5.177 -24.571 1.00 64.00 101 SER A O 1
ATOM 796 N N . SER A 1 102 ? 13.685 4.050 -25.652 1.00 72.88 102 SER A N 1
ATOM 797 C CA . SER A 1 102 ? 12.983 4.001 -26.945 1.00 72.88 102 SER A CA 1
ATOM 798 C C . SER A 1 102 ? 11.769 3.063 -26.932 1.00 72.88 102 SER A C 1
ATOM 800 O O . SER A 1 102 ? 10.942 3.121 -27.841 1.00 72.88 102 SER A O 1
ATOM 802 N N . ASP A 1 103 ? 11.656 2.212 -25.910 1.00 84.00 103 ASP A N 1
ATOM 803 C CA . ASP A 1 103 ? 10.493 1.372 -25.660 1.00 84.00 103 ASP A CA 1
ATOM 804 C C . ASP A 1 103 ? 9.469 2.145 -24.819 1.00 84.00 103 ASP A C 1
ATOM 806 O O . ASP A 1 103 ? 9.645 2.384 -23.622 1.00 84.00 103 ASP A O 1
ATOM 810 N N . HIS A 1 104 ? 8.372 2.531 -25.468 1.00 86.75 104 HIS A N 1
ATOM 811 C CA . HIS A 1 104 ? 7.312 3.307 -24.839 1.00 86.75 104 HIS A CA 1
ATOM 812 C C . HIS A 1 104 ? 6.704 2.599 -23.620 1.00 86.75 104 HIS A C 1
ATOM 814 O O . HIS A 1 104 ? 6.473 3.247 -22.601 1.00 86.75 104 HIS A O 1
ATOM 820 N N . ASN A 1 105 ? 6.520 1.275 -23.682 1.00 89.56 105 ASN A N 1
ATOM 821 C CA . ASN A 1 105 ? 5.940 0.518 -22.573 1.00 89.56 105 ASN A CA 1
ATOM 822 C C . ASN A 1 105 ? 6.908 0.455 -21.389 1.00 89.56 105 ASN A C 1
ATOM 824 O O . ASN A 1 105 ? 6.489 0.553 -20.236 1.00 89.56 105 ASN A O 1
ATOM 828 N N . LEU A 1 106 ? 8.206 0.285 -21.655 1.00 89.94 106 LEU A N 1
ATOM 829 C CA . LEU A 1 106 ? 9.217 0.239 -20.600 1.00 89.94 106 LEU A CA 1
ATOM 830 C C . LEU A 1 106 ? 9.377 1.600 -19.911 1.00 89.94 106 LEU A C 1
ATOM 832 O O . LEU A 1 106 ? 9.491 1.655 -18.685 1.00 89.94 106 LEU A O 1
ATOM 836 N N . SER A 1 107 ? 9.348 2.685 -20.689 1.00 88.38 107 SER A N 1
ATOM 837 C CA . SER A 1 107 ? 9.323 4.052 -20.164 1.00 88.38 107 SER A CA 1
ATOM 838 C C . SER A 1 107 ? 8.093 4.278 -19.281 1.00 88.38 107 SER A C 1
ATOM 840 O O . SER A 1 107 ? 8.234 4.669 -18.122 1.00 88.38 107 SER A O 1
ATOM 842 N N . GLU A 1 108 ? 6.897 3.941 -19.771 1.00 90.69 108 GLU A N 1
ATOM 843 C CA . GLU A 1 108 ? 5.647 4.099 -19.021 1.00 90.69 108 GLU A CA 1
ATOM 844 C C . GLU A 1 108 ? 5.634 3.262 -17.732 1.00 90.69 108 GLU A C 1
ATOM 846 O O . GLU A 1 108 ? 5.230 3.745 -16.668 1.00 90.69 108 GLU A O 1
ATOM 851 N N . LEU A 1 109 ? 6.156 2.031 -17.789 1.00 92.38 109 LEU A N 1
ATOM 852 C CA . LEU A 1 109 ? 6.339 1.183 -16.616 1.00 92.38 109 LEU A CA 1
ATOM 853 C C . LEU A 1 109 ? 7.269 1.851 -15.595 1.00 92.38 109 LEU A C 1
ATOM 855 O O . LEU A 1 109 ? 6.925 1.910 -14.416 1.00 92.38 109 LEU A O 1
ATOM 859 N N . ALA A 1 110 ? 8.419 2.376 -16.026 1.00 91.06 110 ALA A N 1
ATOM 860 C CA . ALA A 1 110 ? 9.352 3.073 -15.143 1.00 91.06 110 ALA A CA 1
ATOM 861 C C . ALA A 1 110 ? 8.699 4.296 -14.481 1.00 91.06 110 ALA A C 1
ATOM 863 O O . ALA A 1 110 ? 8.684 4.361 -13.248 1.00 91.06 110 ALA A O 1
ATOM 864 N N . VAL A 1 111 ? 8.085 5.195 -15.262 1.00 89.62 111 VAL A N 1
ATOM 865 C CA . VAL A 1 111 ? 7.366 6.377 -14.746 1.00 89.62 111 VAL A CA 1
ATOM 866 C C . VAL A 1 111 ? 6.360 5.959 -13.673 1.00 89.62 111 VAL A C 1
ATOM 868 O O . VAL A 1 111 ? 6.378 6.470 -12.552 1.00 89.62 111 VAL A O 1
ATOM 871 N N . THR A 1 112 ? 5.501 4.991 -13.993 1.00 89.19 112 THR A N 1
ATOM 872 C CA . THR A 1 112 ? 4.404 4.572 -13.113 1.00 89.19 112 THR A CA 1
ATOM 873 C C . THR A 1 112 ? 4.920 3.975 -11.803 1.00 89.19 112 THR A C 1
ATOM 875 O O . THR A 1 112 ? 4.385 4.253 -10.725 1.00 89.19 112 THR A O 1
ATOM 878 N N . LEU A 1 113 ? 5.981 3.165 -11.866 1.00 90.06 113 LEU A N 1
ATOM 879 C CA . LEU A 1 113 ? 6.583 2.563 -10.677 1.00 90.06 113 LEU A CA 1
ATOM 880 C C . LEU A 1 113 ? 7.244 3.612 -9.781 1.00 90.06 113 LEU A C 1
ATOM 882 O O . LEU A 1 113 ? 6.996 3.606 -8.574 1.00 90.06 113 LEU A O 1
ATOM 886 N N . PHE A 1 114 ? 8.035 4.526 -10.347 1.00 88.06 114 PHE A N 1
ATOM 887 C CA . PHE A 1 114 ? 8.722 5.553 -9.564 1.00 88.06 114 PHE A CA 1
ATOM 888 C C . PHE A 1 114 ? 7.756 6.589 -8.991 1.00 88.06 114 PHE A C 1
ATOM 890 O O . PHE A 1 114 ? 7.862 6.902 -7.808 1.00 88.06 114 PHE A O 1
ATOM 897 N N . GLN A 1 115 ? 6.738 7.025 -9.737 1.00 83.69 115 GLN A N 1
ATOM 898 C CA . GLN A 1 115 ? 5.676 7.877 -9.187 1.00 83.69 115 GLN A CA 1
ATOM 899 C C . GLN A 1 115 ? 4.930 7.190 -8.036 1.00 83.69 115 GLN A C 1
ATOM 901 O O . GLN A 1 115 ? 4.622 7.817 -7.020 1.00 83.69 115 GLN A O 1
ATOM 906 N N . SER A 1 116 ? 4.663 5.887 -8.152 1.00 82.44 116 SER A N 1
ATOM 907 C CA . SER A 1 116 ? 4.016 5.117 -7.086 1.00 82.44 116 SER A CA 1
ATOM 908 C C . SER A 1 116 ? 4.874 5.021 -5.822 1.00 82.44 116 SER A C 1
ATOM 910 O O . SER A 1 116 ? 4.334 5.069 -4.717 1.00 82.44 116 SER A O 1
ATOM 912 N N . ILE A 1 117 ? 6.194 4.916 -5.969 1.00 80.31 117 ILE A N 1
ATOM 913 C CA . ILE A 1 117 ? 7.151 4.919 -4.858 1.00 80.31 117 ILE A CA 1
ATOM 914 C C . ILE A 1 117 ? 7.258 6.320 -4.232 1.00 80.31 117 ILE A C 1
ATOM 916 O O . ILE A 1 117 ? 7.170 6.453 -3.014 1.00 80.31 117 ILE A O 1
ATOM 920 N N . GLU A 1 118 ? 7.417 7.366 -5.045 1.00 78.19 118 GLU A N 1
ATOM 921 C CA . GLU A 1 118 ? 7.653 8.750 -4.598 1.00 78.19 118 GLU A CA 1
ATOM 922 C C . GLU A 1 118 ? 6.428 9.386 -3.942 1.00 78.19 118 GLU A C 1
ATOM 924 O O . GLU A 1 118 ? 6.548 10.073 -2.930 1.00 78.19 118 GLU A O 1
ATOM 929 N N . SER A 1 119 ? 5.236 9.107 -4.474 1.00 72.81 119 SER A N 1
ATOM 930 C CA . SER A 1 119 ? 3.967 9.481 -3.831 1.00 72.81 119 SER A CA 1
ATOM 931 C C . SER A 1 119 ? 3.738 8.741 -2.513 1.00 72.81 119 SER A C 1
ATOM 933 O O . SER A 1 119 ? 2.835 9.075 -1.746 1.00 72.81 119 SER A O 1
ATOM 935 N N . GLY A 1 120 ? 4.516 7.687 -2.273 1.00 63.50 120 GLY A N 1
ATOM 936 C CA . GLY A 1 120 ? 4.296 6.753 -1.201 1.00 63.50 120 GLY A CA 1
ATOM 937 C C . GLY A 1 120 ? 3.072 5.875 -1.415 1.00 63.50 120 GLY A C 1
ATOM 938 O O . GLY A 1 120 ? 2.828 5.080 -0.547 1.00 63.50 120 GLY A O 1
ATOM 939 N N . SER A 1 121 ? 2.286 5.927 -2.491 1.00 72.25 121 SER A N 1
ATOM 940 C CA . SER A 1 121 ? 1.113 5.035 -2.631 1.00 72.25 121 SER A CA 1
ATOM 941 C C . SER A 1 121 ? 1.493 3.542 -2.674 1.00 72.25 121 SER A C 1
ATOM 943 O O . SER A 1 121 ? 0.756 2.682 -2.189 1.00 72.25 121 SER A O 1
ATOM 945 N N . PHE A 1 122 ? 2.641 3.222 -3.283 1.00 77.88 122 PHE A N 1
ATOM 946 C CA . PHE A 1 122 ? 3.153 1.870 -3.548 1.00 77.88 122 PHE A CA 1
ATOM 947 C C . PHE A 1 122 ? 2.187 0.906 -4.260 1.00 77.88 122 PHE A C 1
ATOM 949 O O . PHE A 1 122 ? 2.510 -0.277 -4.378 1.00 77.88 122 PHE A O 1
ATOM 956 N N . GLN A 1 123 ? 1.030 1.353 -4.753 1.00 79.81 123 GLN A N 1
ATOM 957 C CA . GLN A 1 123 ? 0.049 0.489 -5.411 1.00 79.81 123 GLN A CA 1
ATOM 958 C C . GLN A 1 123 ? 0.626 -0.190 -6.662 1.00 79.81 123 GLN A C 1
ATOM 960 O O . GLN A 1 123 ? 0.641 -1.420 -6.748 1.00 79.81 123 GLN A O 1
ATOM 965 N N . ALA A 1 124 ? 1.148 0.595 -7.609 1.00 86.19 124 ALA A N 1
ATOM 966 C CA . ALA A 1 124 ? 1.723 0.068 -8.844 1.00 86.19 124 ALA A CA 1
ATOM 967 C C . ALA A 1 124 ? 2.973 -0.772 -8.560 1.00 86.19 124 ALA A C 1
ATOM 969 O O . ALA A 1 124 ? 3.123 -1.872 -9.093 1.00 86.19 124 ALA A O 1
ATOM 970 N N . TYR A 1 125 ? 3.828 -0.294 -7.650 1.00 88.12 125 TYR A N 1
ATOM 971 C CA . TYR A 1 125 ? 5.022 -1.026 -7.242 1.00 88.12 125 TYR A CA 1
ATOM 972 C C . TYR A 1 125 ? 4.676 -2.382 -6.612 1.00 88.12 125 TYR A C 1
ATOM 974 O O . TYR A 1 125 ? 5.250 -3.403 -6.980 1.00 88.12 125 TYR A O 1
ATOM 982 N N . SER A 1 126 ? 3.695 -2.437 -5.713 1.00 85.31 126 SER A N 1
ATOM 983 C CA . SER A 1 126 ? 3.276 -3.683 -5.060 1.00 85.31 126 SER A CA 1
ATOM 984 C C . SER A 1 126 ? 2.681 -4.686 -6.047 1.00 85.31 126 SER A C 1
ATOM 986 O O . SER A 1 126 ? 2.979 -5.880 -5.955 1.00 85.31 126 SER A O 1
ATOM 988 N N . GLU A 1 127 ? 1.887 -4.217 -7.012 1.00 88.19 127 GLU A N 1
ATOM 989 C CA . GLU A 1 127 ? 1.350 -5.077 -8.068 1.00 88.19 127 GLU A CA 1
ATOM 990 C C . GLU A 1 127 ? 2.467 -5.626 -8.963 1.00 88.19 127 GLU A C 1
ATOM 992 O O . GLU A 1 127 ? 2.513 -6.825 -9.245 1.00 88.19 127 GLU A O 1
ATOM 997 N N . PHE A 1 128 ? 3.429 -4.784 -9.333 1.00 91.56 128 PHE A N 1
ATOM 998 C CA . PHE A 1 128 ? 4.603 -5.192 -10.097 1.00 91.56 128 PHE A CA 1
ATOM 999 C C . PHE A 1 128 ? 5.407 -6.287 -9.386 1.00 91.56 128 PHE A C 1
ATOM 1001 O O . PHE A 1 128 ? 5.699 -7.333 -9.973 1.00 91.56 128 PHE A O 1
ATOM 1008 N N . LYS A 1 129 ? 5.671 -6.120 -8.081 1.00 90.12 129 LYS A N 1
ATOM 1009 C CA . LYS A 1 129 ? 6.303 -7.162 -7.251 1.00 90.12 129 LYS A CA 1
ATOM 1010 C C . LYS A 1 129 ? 5.514 -8.469 -7.273 1.00 90.12 129 LYS A C 1
ATOM 1012 O O . LYS A 1 129 ? 6.111 -9.545 -7.329 1.00 90.12 129 LYS A O 1
ATOM 1017 N N . ARG A 1 130 ? 4.180 -8.396 -7.196 1.00 88.25 130 ARG A N 1
ATOM 1018 C CA . ARG A 1 130 ? 3.300 -9.572 -7.215 1.00 88.25 130 ARG A CA 1
ATOM 1019 C C . ARG A 1 130 ? 3.407 -10.316 -8.544 1.00 88.25 130 ARG A C 1
ATOM 1021 O O . ARG A 1 130 ? 3.593 -11.532 -8.521 1.00 88.25 130 ARG A O 1
ATOM 1028 N N . ILE A 1 131 ? 3.304 -9.609 -9.670 1.00 89.81 131 ILE A N 1
ATOM 1029 C CA . ILE A 1 131 ? 3.382 -10.202 -11.014 1.00 89.81 131 ILE A CA 1
ATOM 1030 C C . ILE A 1 131 ? 4.719 -10.920 -11.197 1.00 89.81 131 ILE A C 1
ATOM 1032 O O . ILE A 1 131 ? 4.746 -12.093 -11.573 1.00 89.81 131 ILE A O 1
ATOM 1036 N N . LEU A 1 132 ? 5.822 -10.254 -10.852 1.00 91.62 132 LEU A N 1
ATOM 1037 C CA . LEU A 1 132 ? 7.160 -10.827 -10.967 1.00 91.62 132 LEU A CA 1
ATOM 1038 C C . LEU A 1 132 ? 7.329 -12.069 -10.096 1.00 91.62 132 LEU A C 1
ATOM 1040 O O . LEU A 1 132 ? 7.791 -13.098 -10.588 1.00 91.62 132 LEU A O 1
ATOM 1044 N N . LYS A 1 133 ? 6.839 -12.034 -8.852 1.00 89.38 133 LYS A N 1
ATOM 1045 C CA . LYS A 1 133 ? 6.848 -13.202 -7.963 1.00 89.38 133 LYS A CA 1
ATOM 1046 C C . LYS A 1 133 ? 6.112 -14.402 -8.557 1.00 89.38 133 LYS A C 1
ATOM 1048 O O . LYS A 1 133 ? 6.624 -15.515 -8.478 1.00 89.38 133 LYS A O 1
ATOM 1053 N N . VAL A 1 134 ? 4.936 -14.194 -9.154 1.00 88.31 134 VAL A N 1
ATOM 1054 C CA . VAL A 1 134 ? 4.161 -15.270 -9.803 1.00 88.31 134 VAL A CA 1
ATOM 1055 C C . VAL A 1 134 ? 4.926 -15.877 -10.982 1.00 88.31 134 VAL A C 1
ATOM 1057 O O . VAL A 1 134 ? 4.822 -17.075 -11.221 1.00 88.31 134 VAL A O 1
ATOM 1060 N N . ARG A 1 135 ? 5.739 -15.079 -11.682 1.00 89.69 135 ARG A N 1
ATOM 1061 C CA . ARG A 1 135 ? 6.566 -15.535 -12.811 1.00 89.69 135 ARG A CA 1
ATOM 1062 C C . ARG A 1 135 ? 7.947 -16.061 -12.407 1.00 89.69 135 ARG A C 1
ATOM 1064 O O . ARG A 1 135 ? 8.766 -16.331 -13.280 1.00 89.69 135 ARG A O 1
ATOM 1071 N N . GLY A 1 136 ? 8.213 -16.223 -11.109 1.00 89.88 136 GLY A N 1
ATOM 1072 C CA . GLY A 1 136 ? 9.485 -16.752 -10.606 1.00 89.88 136 GLY A CA 1
ATOM 1073 C C . GLY A 1 136 ? 10.609 -15.718 -10.515 1.00 89.88 136 GLY A C 1
ATOM 1074 O O . GLY A 1 136 ? 11.778 -16.087 -10.504 1.00 89.88 136 GLY A O 1
ATOM 1075 N N . TYR A 1 137 ? 10.280 -14.431 -10.436 1.00 93.19 137 TYR A N 1
ATOM 1076 C CA . TYR A 1 137 ? 11.233 -13.335 -10.265 1.00 93.19 137 TYR A CA 1
ATOM 1077 C C . TYR A 1 137 ? 11.097 -12.707 -8.874 1.00 93.19 137 TYR A C 1
ATOM 1079 O O . TYR A 1 137 ? 10.047 -12.755 -8.232 1.00 93.19 137 TYR A O 1
ATOM 1087 N N . LYS A 1 138 ? 12.174 -12.101 -8.390 1.00 90.06 138 LYS A N 1
ATOM 1088 C CA . LYS A 1 138 ? 12.212 -11.271 -7.187 1.00 90.06 138 LYS A CA 1
ATOM 1089 C C . LYS A 1 138 ? 12.562 -9.851 -7.577 1.00 90.06 138 LYS A C 1
ATOM 1091 O O . LYS A 1 138 ? 13.250 -9.633 -8.569 1.00 90.06 138 LYS A O 1
ATOM 1096 N N . THR A 1 139 ? 12.107 -8.907 -6.759 1.00 90.06 139 THR A N 1
ATOM 1097 C CA . THR A 1 139 ? 12.509 -7.514 -6.895 1.00 90.06 139 THR A CA 1
ATOM 1098 C C . THR A 1 139 ? 12.761 -6.824 -5.573 1.00 90.06 139 THR A C 1
ATOM 1100 O O . THR A 1 139 ? 12.161 -7.154 -4.539 1.00 90.06 139 THR A O 1
ATOM 1103 N N . HIS A 1 140 ? 13.621 -5.815 -5.632 1.00 87.56 140 HIS A N 1
ATOM 1104 C CA . HIS A 1 140 ? 13.960 -4.958 -4.510 1.00 87.56 140 HIS A CA 1
ATOM 1105 C C . HIS A 1 140 ? 14.269 -3.549 -5.003 1.00 87.56 140 HIS A C 1
ATOM 1107 O O . HIS A 1 140 ? 15.000 -3.385 -5.971 1.00 87.56 140 HIS A O 1
ATOM 1113 N N . GLN A 1 141 ? 13.695 -2.541 -4.351 1.00 84.75 141 GLN A N 1
ATOM 1114 C CA . GLN A 1 141 ? 14.124 -1.163 -4.536 1.00 84.75 141 GLN A CA 1
ATOM 1115 C C . GLN A 1 141 ? 15.287 -0.906 -3.579 1.00 84.75 141 GLN A C 1
ATOM 1117 O O . GLN A 1 141 ? 15.116 -1.086 -2.372 1.00 84.75 141 GLN A O 1
ATOM 1122 N N . ASP A 1 142 ? 16.441 -0.507 -4.104 1.00 79.00 142 ASP A N 1
ATOM 1123 C CA . ASP A 1 142 ? 17.587 -0.150 -3.274 1.00 79.00 142 ASP A CA 1
ATOM 1124 C C . ASP A 1 142 ? 17.499 1.295 -2.749 1.00 79.00 142 ASP A C 1
ATOM 1126 O O . ASP A 1 142 ? 16.679 2.110 -3.182 1.00 79.00 142 ASP A O 1
ATOM 1130 N N . GLY A 1 143 ? 18.378 1.631 -1.801 1.00 70.38 143 GLY A N 1
ATOM 1131 C CA . GLY A 1 143 ? 18.510 3.000 -1.291 1.00 70.38 143 GLY A CA 1
ATOM 1132 C C . GLY A 1 143 ? 19.072 3.998 -2.314 1.00 70.38 143 GLY A C 1
ATOM 1133 O O . GLY A 1 143 ? 19.064 5.195 -2.045 1.00 70.38 143 GLY A O 1
ATOM 1134 N N . GLY A 1 144 ? 19.553 3.517 -3.467 1.00 70.56 144 GLY A N 1
ATOM 1135 C CA . GLY A 1 144 ? 20.054 4.321 -4.583 1.00 70.56 144 GLY A CA 1
ATOM 1136 C C . GLY A 1 144 ? 18.967 4.762 -5.567 1.00 70.56 144 GLY A C 1
ATOM 1137 O O . GLY A 1 144 ? 19.265 5.505 -6.499 1.00 70.56 144 GLY A O 1
ATOM 1138 N N . GLY A 1 145 ? 17.713 4.339 -5.366 1.00 76.94 145 GLY A N 1
ATOM 1139 C CA . GLY A 1 145 ? 16.591 4.722 -6.223 1.00 76.94 145 GLY A CA 1
ATOM 1140 C C . GLY A 1 145 ? 16.447 3.863 -7.480 1.00 76.94 145 GLY A C 1
ATOM 1141 O O . GLY A 1 145 ? 15.854 4.316 -8.456 1.00 76.94 145 GLY A O 1
ATOM 1142 N N . SER A 1 146 ? 16.966 2.634 -7.471 1.00 86.69 146 SER A N 1
ATOM 1143 C CA . SER A 1 146 ? 16.797 1.661 -8.552 1.00 86.69 146 SER A CA 1
ATOM 1144 C C . SER A 1 146 ? 15.971 0.454 -8.104 1.00 86.69 146 SER A C 1
ATOM 1146 O O . SER A 1 146 ? 15.962 0.085 -6.929 1.00 86.69 146 SER A O 1
ATOM 1148 N N . ILE A 1 147 ? 15.245 -0.161 -9.039 1.00 91.94 147 ILE A N 1
ATOM 1149 C CA . ILE A 1 147 ? 14.506 -1.407 -8.822 1.00 91.94 147 ILE A CA 1
ATOM 1150 C C . ILE A 1 147 ? 15.297 -2.540 -9.470 1.00 91.94 147 ILE A C 1
ATOM 1152 O O . ILE A 1 147 ? 15.401 -2.627 -10.690 1.00 91.94 147 ILE A O 1
ATOM 1156 N N . HIS A 1 148 ? 15.824 -3.419 -8.629 1.00 92.69 148 HIS A N 1
ATOM 1157 C CA . HIS A 1 148 ? 16.548 -4.626 -9.005 1.00 92.69 148 HIS A CA 1
ATOM 1158 C C . HIS A 1 148 ? 15.550 -5.749 -9.255 1.00 92.69 148 HIS A C 1
ATOM 1160 O O . HIS A 1 148 ? 14.618 -5.919 -8.462 1.00 92.69 148 HIS A O 1
ATOM 1166 N N . ILE A 1 149 ? 15.742 -6.520 -10.323 1.00 94.19 149 ILE A N 1
ATOM 1167 C CA . ILE A 1 149 ? 14.839 -7.580 -10.776 1.00 94.19 149 ILE A CA 1
ATOM 1168 C C . ILE A 1 149 ? 15.663 -8.804 -11.159 1.00 94.19 149 ILE A C 1
ATOM 1170 O O . ILE A 1 149 ? 16.412 -8.760 -12.119 1.00 94.19 149 ILE A O 1
ATOM 1174 N N . TRP A 1 150 ? 15.493 -9.927 -10.466 1.00 93.81 150 TRP A N 1
ATOM 1175 C CA . TRP A 1 150 ? 16.272 -11.137 -10.745 1.00 93.81 150 TRP A CA 1
ATOM 1176 C C . TRP A 1 150 ? 15.412 -12.393 -10.707 1.00 93.81 150 TRP A C 1
ATOM 1178 O O . TRP A 1 150 ? 14.394 -12.463 -10.013 1.00 93.81 150 TRP A O 1
ATOM 1188 N N . ARG A 1 151 ? 15.822 -13.417 -11.455 1.00 91.12 151 ARG A N 1
ATOM 1189 C CA . ARG A 1 151 ? 15.123 -14.703 -11.490 1.00 91.12 151 ARG A CA 1
ATOM 1190 C C . ARG A 1 151 ? 15.455 -15.523 -10.242 1.00 91.12 151 ARG A C 1
ATOM 1192 O O . ARG A 1 151 ? 16.601 -15.582 -9.807 1.00 91.12 151 ARG A O 1
ATOM 1199 N N . CYS A 1 152 ? 14.447 -16.166 -9.665 1.00 82.62 152 CYS A N 1
ATOM 1200 C CA . CYS A 1 152 ? 14.647 -17.202 -8.661 1.00 82.62 152 CYS A CA 1
ATOM 1201 C C . CYS A 1 152 ? 14.998 -18.491 -9.400 1.00 82.62 152 CYS A C 1
ATOM 1203 O O . CYS A 1 152 ? 14.132 -19.065 -10.061 1.00 82.62 152 CYS A O 1
ATOM 1205 N N . VAL A 1 153 ? 16.271 -18.875 -9.341 1.00 65.56 153 VAL A N 1
ATOM 1206 C CA . VAL A 1 153 ? 16.733 -20.215 -9.723 1.00 65.56 153 VAL A CA 1
ATOM 1207 C C . VAL A 1 153 ? 16.305 -21.209 -8.650 1.00 65.56 153 VAL A C 1
ATOM 1209 O O . VAL A 1 153 ? 16.361 -20.825 -7.456 1.00 65.56 153 VAL A O 1
#

Secondary structure (DSSP, 8-state):
---HHHHHHHHHHHTT--EEEEEEEETTEEEEEEEETTEEEEEEESSHHHHHHHHHHHHHHHHHHHTT--TT---HHHHHHHHHH-GGGS-SEEEGGGGG-S-HHHHHHHHHHHHHHHTS--HHHHHHHHHHHHTTEEEEE-TTSEEEEEE--

Organism: NCBI:txid1070528

Radius of gyration: 19.63 Å; chains: 1; bounding box: 43×35×56 Å

Foldseek 3Di:
DDPLVVLLVVLCVVVVKDKDWDWDADPQAIKIWMDIPNDIDIADDNYPVVRVNVRSVVVVVVCCVPLQQPPDDDPVLLVVLCVVCPVVNQDQKQALVCLPPPDPSNNVLSVVCLCCVVSVNCPSVVNNQVVLVVVQKHWDQDPVRMIGIGGHD

Sequence (153 aa):
MTNFVGLFQSQCMLKKIAHKIIYEQTAVGFKATLDFNSQQVWAEASTKREAKRKVHELALALLVNESGYSERSHCPHITSLVDNIGVANIPEYLIKSSENSSDHNLSELAVTLFQSIESGSFQAYSEFKRILKVRGYKTHQDGGGSIHIWRCV

pLDDT: mean 83.49, std 13.34, range [40.19, 97.69]